Protein AF-A0A3D0YR35-F1 (afdb_monomer_lite)

Structure (mmCIF, N/CA/C/O backbone):
data_AF-A0A3D0YR35-F1
#
_entry.id   AF-A0A3D0YR35-F1
#
loop_
_atom_site.group_PDB
_atom_site.id
_atom_site.type_symbol
_atom_site.label_atom_id
_atom_site.label_alt_id
_atom_site.label_comp_id
_atom_site.label_asym_id
_atom_site.label_entity_id
_atom_site.label_seq_id
_atom_site.pdbx_PDB_ins_code
_atom_site.Cartn_x
_atom_site.Cartn_y
_atom_site.Cartn_z
_atom_site.occupancy
_atom_site.B_iso_or_equiv
_atom_site.auth_seq_id
_atom_site.auth_comp_id
_atom_site.auth_asym_id
_atom_site.auth_atom_id
_atom_site.pdbx_PDB_model_num
ATOM 1 N N . GLU A 1 1 ? -32.584 -29.546 2.558 1.00 46.50 1 GLU A N 1
ATOM 2 C CA . GLU A 1 1 ? -32.477 -28.720 3.782 1.00 46.50 1 GLU A CA 1
ATOM 3 C C . GLU A 1 1 ? -31.250 -27.803 3.728 1.00 46.50 1 GLU A C 1
ATOM 5 O O . GLU A 1 1 ? -30.185 -28.260 3.344 1.00 46.50 1 GLU A O 1
ATOM 10 N N . ASN A 1 2 ? -31.445 -26.529 4.095 1.00 45.22 2 ASN A N 1
ATOM 11 C CA . ASN A 1 2 ? -30.466 -25.483 4.446 1.00 45.22 2 ASN A CA 1
ATOM 12 C C . ASN A 1 2 ? -29.336 -25.122 3.461 1.00 45.22 2 ASN A C 1
ATOM 14 O O . ASN A 1 2 ? -28.166 -25.392 3.713 1.00 45.22 2 ASN A O 1
ATOM 18 N N . TYR A 1 3 ? -29.679 -24.348 2.428 1.00 47.69 3 TYR A N 1
ATOM 19 C CA . TYR A 1 3 ? -28.810 -23.255 1.979 1.00 47.69 3 TYR A CA 1
ATOM 20 C C . TYR A 1 3 ? -29.239 -22.017 2.772 1.00 47.69 3 TYR A C 1
ATOM 22 O O . TYR A 1 3 ? -30.253 -21.397 2.464 1.00 47.69 3 TYR A O 1
ATOM 30 N N . THR A 1 4 ? -28.568 -21.741 3.889 1.00 55.94 4 THR A N 1
ATOM 31 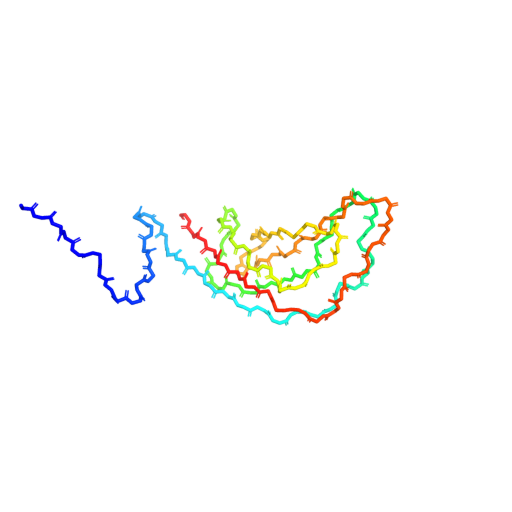C CA . THR A 1 4 ? -28.746 -20.469 4.594 1.00 55.94 4 THR A CA 1
ATOM 32 C C . THR A 1 4 ? -28.112 -19.399 3.724 1.00 55.94 4 THR A C 1
ATOM 34 O O . THR A 1 4 ? -26.886 -19.350 3.622 1.00 55.94 4 THR A O 1
ATOM 37 N N . ASP A 1 5 ? -28.953 -18.611 3.059 1.00 56.22 5 ASP A N 1
ATOM 38 C CA . ASP A 1 5 ? -28.532 -17.482 2.242 1.00 56.22 5 ASP A CA 1
ATOM 39 C C . ASP A 1 5 ? -27.522 -16.632 3.013 1.00 56.22 5 ASP A C 1
ATOM 41 O O . ASP A 1 5 ? -27.796 -16.135 4.111 1.00 56.22 5 ASP A O 1
ATOM 45 N N . LEU A 1 6 ? -26.335 -16.479 2.428 1.00 54.81 6 LEU A N 1
ATOM 46 C CA . LEU A 1 6 ? -25.389 -15.463 2.851 1.00 54.81 6 LEU A CA 1
ATOM 47 C C . LEU A 1 6 ? -26.127 -14.121 2.727 1.00 54.81 6 LEU A C 1
ATOM 49 O O . LEU A 1 6 ? -26.618 -13.821 1.635 1.00 54.81 6 LEU A O 1
ATOM 53 N N . PRO A 1 7 ? -26.282 -13.336 3.807 1.00 53.66 7 PRO A N 1
ATOM 54 C CA . PRO A 1 7 ? -27.107 -12.143 3.751 1.00 53.66 7 PRO A CA 1
ATOM 55 C C . PRO A 1 7 ? -26.531 -11.200 2.694 1.00 53.66 7 PRO A C 1
ATOM 57 O O . PRO A 1 7 ? -25.416 -10.710 2.830 1.00 53.66 7 PRO A O 1
ATOM 60 N N . THR A 1 8 ? -27.306 -10.924 1.644 1.00 55.34 8 THR A N 1
ATOM 61 C CA . THR A 1 8 ? -26.963 -9.993 0.555 1.00 55.34 8 THR A CA 1
ATOM 62 C C . THR A 1 8 ? -27.039 -8.522 0.982 1.00 55.34 8 THR A C 1
ATOM 64 O O . THR A 1 8 ? -27.148 -7.627 0.146 1.00 55.34 8 THR A O 1
ATOM 67 N N . GLY A 1 9 ? -27.008 -8.246 2.287 1.00 46.69 9 GLY A N 1
ATOM 68 C CA . GLY A 1 9 ? -26.701 -6.912 2.782 1.00 46.69 9 GLY A CA 1
ATOM 69 C C . GLY A 1 9 ? -25.209 -6.675 2.596 1.00 46.69 9 GLY A C 1
ATOM 70 O O . GLY A 1 9 ? -24.436 -7.616 2.733 1.00 46.69 9 GLY A O 1
ATOM 71 N N . GLY A 1 10 ? -24.796 -5.446 2.282 1.00 49.94 10 GLY A N 1
ATOM 72 C CA . GLY A 1 10 ? -23.388 -5.028 2.258 1.00 49.94 10 GLY A CA 1
ATOM 73 C C . GLY A 1 10 ? -22.751 -5.108 3.648 1.00 49.94 10 GLY A C 1
ATOM 74 O O . GLY A 1 10 ? -22.416 -4.091 4.243 1.00 49.94 10 GLY A O 1
ATOM 75 N N . GLY A 1 11 ? -22.678 -6.317 4.193 1.00 44.97 11 GLY A N 1
ATOM 76 C CA . GLY A 1 11 ? -22.176 -6.635 5.505 1.00 44.97 11 GLY A CA 1
ATOM 77 C C . GLY A 1 11 ? -20.672 -6.708 5.422 1.00 44.97 11 GLY A C 1
ATOM 78 O O . GLY A 1 11 ? -20.117 -7.552 4.720 1.00 44.97 11 GLY A O 1
ATOM 79 N N . THR A 1 12 ? -20.016 -5.822 6.158 1.00 52.78 12 THR A N 1
ATOM 80 C CA . THR A 1 12 ? -18.653 -6.029 6.621 1.00 52.78 12 THR A CA 1
ATOM 81 C C . THR A 1 12 ? -18.612 -7.438 7.206 1.00 52.78 12 THR A C 1
ATOM 83 O O . THR A 1 12 ? -19.253 -7.706 8.223 1.00 52.78 12 THR A O 1
ATOM 86 N N . GLY A 1 13 ? -17.967 -8.372 6.506 1.00 52.59 13 GLY A N 1
ATOM 87 C CA . GLY A 1 13 ? -17.785 -9.725 7.005 1.00 52.59 13 GLY A CA 1
ATOM 88 C C . GLY A 1 13 ? -16.989 -9.625 8.295 1.00 52.59 13 GLY A C 1
ATOM 89 O O . GLY A 1 13 ? -15.787 -9.384 8.257 1.00 52.59 13 GLY A O 1
ATOM 90 N N . VAL A 1 14 ? -17.665 -9.733 9.435 1.00 52.84 14 VAL A N 1
ATOM 91 C CA . VAL A 1 14 ? -16.992 -9.827 10.724 1.00 52.84 14 VAL A CA 1
ATOM 92 C C . VAL A 1 14 ? -16.224 -11.143 10.711 1.00 52.84 14 VAL A C 1
ATOM 94 O O . VAL A 1 14 ? -16.823 -12.216 10.646 1.00 52.84 14 VAL A O 1
ATOM 97 N N . ILE A 1 15 ? -14.892 -11.074 10.691 1.00 54.66 15 ILE A N 1
ATOM 98 C CA . ILE A 1 15 ? -14.052 -12.240 10.963 1.00 54.66 15 ILE A CA 1
ATOM 99 C C . ILE A 1 15 ? -14.452 -12.706 12.369 1.00 54.66 15 ILE A C 1
ATOM 101 O O . ILE A 1 15 ? -14.343 -11.904 13.299 1.00 54.66 15 ILE A O 1
ATOM 105 N N . PRO A 1 16 ? -14.978 -13.931 12.562 1.00 48.12 16 PRO A N 1
ATOM 106 C CA . PRO A 1 16 ? -15.399 -14.377 13.884 1.00 48.12 16 PRO A CA 1
ATOM 107 C C . PRO A 1 16 ? -14.205 -14.338 14.849 1.00 48.12 16 PRO A C 1
ATOM 109 O O . PRO A 1 16 ? -13.286 -15.142 14.719 1.00 48.12 16 PRO A O 1
ATOM 112 N N . GLY A 1 17 ? -14.213 -13.381 15.783 1.00 53.72 17 GLY A N 1
ATOM 113 C CA . GLY A 1 17 ? -13.135 -13.144 16.750 1.00 53.72 17 GLY A CA 1
ATOM 114 C C . GLY A 1 17 ? -12.197 -11.967 16.449 1.00 53.72 17 GLY A C 1
ATOM 115 O O . GLY A 1 17 ? -11.401 -11.652 17.318 1.00 53.72 17 GLY A O 1
ATOM 116 N N . GLY A 1 18 ? -12.294 -11.309 15.288 1.00 51.91 18 GLY A N 1
ATOM 117 C CA . GLY A 1 18 ? -11.550 -10.073 15.007 1.00 51.91 18 GLY A CA 1
ATOM 118 C C . GLY A 1 18 ? -12.327 -8.832 15.453 1.00 51.91 18 GLY A C 1
ATOM 119 O O . GLY A 1 18 ? -13.555 -8.793 15.330 1.00 51.91 18 GLY A O 1
ATOM 120 N N . ASN A 1 19 ? -11.624 -7.796 15.911 1.00 55.88 19 ASN A N 1
ATOM 121 C CA . ASN A 1 19 ? -12.209 -6.523 16.370 1.00 55.88 19 ASN A CA 1
ATOM 122 C C . ASN A 1 19 ? -12.877 -5.688 15.249 1.00 55.88 19 ASN A C 1
ATOM 124 O O . ASN A 1 19 ? -13.399 -4.602 15.496 1.00 55.88 19 ASN A O 1
ATOM 128 N N . GLY A 1 20 ? -12.936 -6.217 14.024 1.00 66.31 20 GLY A N 1
ATOM 129 C CA . GLY A 1 20 ? -13.561 -5.602 12.856 1.00 66.31 20 GLY A CA 1
ATOM 130 C C . GLY A 1 20 ? -12.549 -5.312 11.749 1.00 66.31 20 GLY A C 1
ATOM 131 O O . GLY A 1 20 ? -11.341 -5.443 11.931 1.00 66.31 20 GLY A O 1
ATOM 132 N N . ALA A 1 21 ? -13.058 -4.946 10.573 1.00 76.38 21 ALA A N 1
ATOM 133 C CA . ALA A 1 21 ? -12.242 -4.425 9.482 1.00 76.38 21 ALA A CA 1
ATOM 134 C C . ALA A 1 21 ? -12.321 -2.894 9.500 1.00 76.38 21 ALA A C 1
ATOM 136 O O . ALA A 1 21 ? -13.407 -2.331 9.342 1.00 76.38 21 ALA A O 1
ATOM 137 N N . LEU A 1 22 ? -11.185 -2.229 9.692 1.00 79.62 22 LEU A N 1
ATOM 138 C CA . LEU A 1 22 ? -11.056 -0.775 9.633 1.00 79.62 22 LEU A CA 1
ATOM 139 C C . LEU A 1 22 ? -10.600 -0.393 8.230 1.00 79.62 22 LEU A C 1
ATOM 141 O O . LEU A 1 22 ? -9.658 -0.979 7.707 1.00 79.62 22 LEU A O 1
ATOM 145 N N . THR A 1 23 ? -11.247 0.576 7.591 1.00 82.50 23 THR A N 1
ATOM 146 C CA . THR A 1 23 ? -10.897 0.974 6.219 1.00 82.50 23 THR A CA 1
ATOM 147 C C . THR A 1 23 ? -10.595 2.456 6.141 1.00 82.50 23 THR A C 1
ATOM 149 O O . THR A 1 23 ? -11.375 3.265 6.638 1.00 82.50 23 THR A O 1
ATOM 152 N N . ALA A 1 24 ? -9.525 2.812 5.440 1.00 82.44 24 ALA A N 1
ATOM 153 C CA . ALA A 1 24 ? -9.180 4.191 5.135 1.00 82.44 24 ALA A CA 1
ATOM 154 C C . ALA A 1 24 ? -8.796 4.339 3.661 1.00 82.44 24 ALA A C 1
ATOM 156 O O . ALA A 1 24 ? -8.449 3.380 2.968 1.00 82.44 24 ALA A O 1
ATOM 157 N N . THR A 1 25 ? -8.877 5.563 3.161 1.00 80.88 25 THR A N 1
ATOM 158 C CA . THR A 1 25 ? -8.366 5.937 1.843 1.00 80.88 25 THR A CA 1
ATOM 159 C C . THR A 1 25 ? -7.564 7.207 2.025 1.00 80.88 25 THR A C 1
ATOM 161 O O . THR A 1 25 ? -8.098 8.185 2.547 1.00 80.88 25 THR A O 1
ATOM 164 N N . SER A 1 26 ? -6.307 7.195 1.598 1.00 78.19 26 SER A N 1
ATOM 165 C CA . SER A 1 26 ? -5.526 8.416 1.469 1.00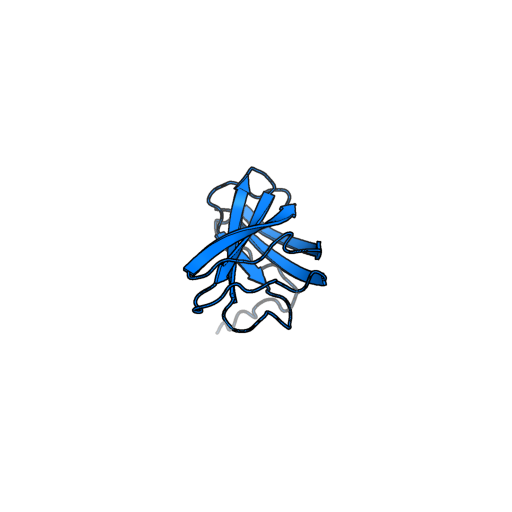 78.19 26 SER A CA 1
ATOM 166 C C . SER A 1 26 ? -5.438 8.812 0.003 1.00 78.19 26 SER A C 1
ATOM 168 O O . SER A 1 26 ? -5.404 7.992 -0.920 1.00 78.19 26 SER A O 1
ATOM 170 N N . ILE A 1 27 ? -5.406 10.118 -0.202 1.00 65.31 27 ILE A N 1
ATOM 171 C CA . ILE A 1 27 ? -4.808 10.711 -1.386 1.00 65.31 27 ILE A CA 1
ATOM 172 C C . ILE A 1 27 ? -3.490 11.275 -0.876 1.00 65.31 27 ILE A C 1
ATOM 174 O O . ILE A 1 27 ? -3.497 12.234 -0.108 1.00 65.31 27 ILE A O 1
ATOM 178 N N . GLY A 1 28 ? -2.396 10.609 -1.228 1.00 58.44 28 GLY A N 1
ATOM 179 C CA . GLY A 1 28 ? -1.049 10.951 -0.785 1.00 58.44 28 GLY A CA 1
ATOM 180 C C . GLY A 1 28 ? -0.163 11.255 -1.980 1.00 58.44 28 GLY A C 1
ATOM 181 O O . GLY A 1 28 ? -0.259 10.587 -3.014 1.00 58.44 28 GLY A O 1
ATOM 182 N N . ILE A 1 29 ? 0.619 12.326 -1.846 1.00 51.03 29 ILE A N 1
ATOM 183 C CA . ILE A 1 29 ? 1.383 12.989 -2.900 1.00 51.03 29 ILE A CA 1
ATOM 184 C C . ILE A 1 29 ? 2.869 12.963 -2.549 1.00 51.03 29 ILE A C 1
ATOM 186 O O . ILE A 1 29 ? 3.203 13.206 -1.397 1.00 51.03 29 ILE A O 1
ATOM 190 N N . ASP A 1 30 ? 3.696 12.761 -3.577 1.00 50.09 30 ASP A N 1
ATOM 191 C CA . ASP A 1 30 ? 5.168 12.702 -3.621 1.00 50.09 30 ASP A CA 1
ATOM 192 C C . ASP A 1 30 ? 5.799 11.549 -2.827 1.00 50.09 30 ASP A C 1
ATOM 194 O O . ASP A 1 30 ? 5.932 11.593 -1.609 1.00 50.09 30 ASP A O 1
ATOM 198 N N . GLY A 1 31 ? 6.295 10.538 -3.553 1.00 54.62 31 GLY A N 1
ATOM 199 C CA . GLY A 1 31 ? 7.525 9.900 -3.101 1.00 54.62 31 GLY A CA 1
ATOM 200 C C . GLY A 1 31 ? 8.577 10.997 -3.173 1.00 54.62 31 GLY A C 1
ATOM 201 O O . GLY A 1 31 ? 9.027 11.330 -4.264 1.00 54.62 31 GLY A O 1
ATOM 202 N N . ASP A 1 32 ? 8.900 11.620 -2.043 1.00 57.56 32 ASP A N 1
ATOM 203 C CA . ASP A 1 32 ? 9.790 12.786 -1.927 1.00 57.56 32 ASP A CA 1
ATOM 204 C C . ASP A 1 32 ? 11.238 12.525 -2.398 1.00 57.56 32 ASP A C 1
ATOM 206 O O . ASP A 1 32 ? 12.118 13.386 -2.295 1.00 57.56 32 ASP A O 1
ATOM 210 N N . GLY A 1 33 ? 11.480 11.348 -2.971 1.00 73.81 33 GLY A N 1
ATOM 211 C CA . GLY A 1 33 ? 12.741 10.907 -3.503 1.00 73.81 33 GLY A CA 1
ATOM 212 C C . GLY A 1 33 ? 12.607 9.767 -4.506 1.00 73.81 33 GLY A C 1
ATOM 213 O O . GLY A 1 33 ? 11.539 9.333 -4.938 1.00 73.81 33 GLY A O 1
ATOM 214 N N . THR A 1 34 ? 13.774 9.299 -4.918 1.00 86.25 34 THR A N 1
ATOM 215 C CA . THR A 1 34 ? 13.920 8.106 -5.741 1.00 86.25 34 THR A CA 1
ATOM 216 C C . THR A 1 34 ? 13.991 6.901 -4.818 1.00 86.25 34 THR A C 1
ATOM 218 O O . THR A 1 34 ? 14.832 6.884 -3.926 1.00 86.25 34 THR A O 1
ATOM 221 N N . VAL A 1 35 ? 13.163 5.884 -5.065 1.00 88.94 35 VAL A N 1
ATOM 222 C CA . VAL A 1 35 ? 13.343 4.578 -4.433 1.00 88.94 35 VAL A CA 1
ATOM 223 C C . VAL A 1 35 ? 14.561 3.930 -5.069 1.00 88.94 35 VAL A C 1
ATOM 225 O O . VAL A 1 35 ? 14.536 3.541 -6.244 1.00 88.94 35 VAL A O 1
ATOM 228 N N . GLU A 1 36 ? 15.651 3.878 -4.314 1.00 91.88 36 GLU A N 1
ATOM 229 C CA . GLU A 1 36 ? 16.950 3.416 -4.795 1.00 91.88 36 GLU A CA 1
ATOM 230 C C . GLU A 1 36 ? 16.954 1.927 -5.181 1.00 91.88 36 GLU A C 1
ATOM 232 O O . GLU A 1 36 ? 16.050 1.144 -4.890 1.00 91.88 36 GLU A O 1
ATOM 237 N N . VAL A 1 37 ? 17.988 1.525 -5.915 1.00 93.31 37 VAL A N 1
ATOM 238 C CA . VAL A 1 37 ? 18.142 0.154 -6.417 1.00 93.31 37 VAL A CA 1
ATOM 239 C C . VAL A 1 37 ? 18.190 -0.871 -5.276 1.00 93.31 37 VAL A C 1
ATOM 241 O O . VAL A 1 37 ? 19.062 -0.810 -4.411 1.00 93.31 37 VAL A O 1
ATOM 244 N N . ASN A 1 38 ? 17.312 -1.879 -5.327 1.00 91.25 38 ASN A N 1
ATOM 245 C CA . ASN A 1 38 ? 17.216 -2.959 -4.336 1.00 91.25 38 ASN A CA 1
ATOM 246 C C . ASN A 1 38 ? 16.974 -2.476 -2.892 1.00 91.25 38 ASN A C 1
ATOM 248 O O . ASN A 1 38 ? 17.370 -3.162 -1.944 1.00 91.25 38 ASN A O 1
ATOM 252 N N . THR A 1 39 ? 16.329 -1.321 -2.712 1.00 92.44 39 THR A N 1
ATOM 253 C CA . THR A 1 39 ? 15.908 -0.816 -1.399 1.00 92.44 39 THR A CA 1
ATOM 254 C C . THR A 1 39 ? 14.388 -0.801 -1.265 1.00 92.44 39 THR A C 1
ATOM 256 O O . THR A 1 39 ? 13.644 -1.018 -2.228 1.00 92.44 39 THR A O 1
ATOM 259 N N . CYS A 1 40 ? 13.931 -0.583 -0.034 1.00 91.19 40 CYS A N 1
ATOM 260 C CA . CYS A 1 40 ? 12.542 -0.295 0.268 1.00 91.19 40 CYS A CA 1
ATOM 261 C C . CYS A 1 40 ? 12.475 0.991 1.077 1.00 91.19 40 CYS A C 1
ATOM 263 O O . CYS A 1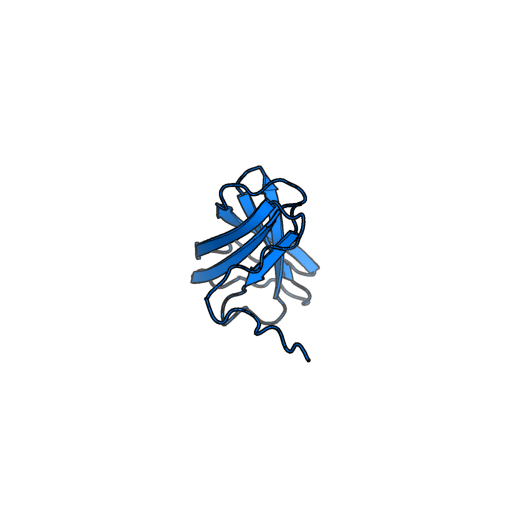 40 ? 13.121 1.065 2.124 1.00 91.19 40 CYS A O 1
ATOM 265 N N . ASP A 1 41 ? 11.647 1.927 0.631 1.00 89.56 41 ASP A N 1
ATOM 266 C CA . ASP A 1 41 ? 11.463 3.212 1.293 1.00 89.56 41 ASP A CA 1
ATOM 267 C C . ASP A 1 41 ? 10.039 3.320 1.844 1.00 89.56 41 ASP A C 1
ATOM 269 O O . ASP A 1 41 ? 9.071 2.871 1.221 1.00 89.56 41 ASP A O 1
ATOM 273 N N . ASP A 1 42 ? 9.930 3.89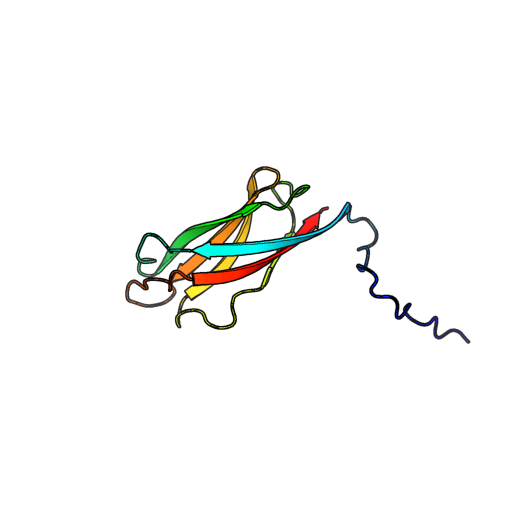2 3.041 1.00 89.19 42 ASP A N 1
ATOM 274 C CA . ASP A 1 42 ? 8.667 4.169 3.721 1.00 89.19 42 ASP A CA 1
ATOM 275 C C . ASP A 1 42 ? 8.165 5.530 3.230 1.00 89.19 42 ASP A C 1
ATOM 277 O O . ASP A 1 42 ? 8.626 6.572 3.687 1.00 89.19 42 ASP A O 1
ATOM 281 N N . THR A 1 43 ? 7.282 5.513 2.232 1.00 79.12 43 THR A N 1
ATOM 282 C CA . THR A 1 43 ? 6.988 6.698 1.416 1.00 79.12 43 THR A CA 1
ATOM 283 C C . THR A 1 43 ? 5.804 7.513 1.913 1.00 79.12 43 THR A C 1
ATOM 285 O O . THR A 1 43 ? 5.790 8.722 1.729 1.00 79.12 43 THR A O 1
ATOM 288 N N . ASP A 1 44 ? 4.781 6.874 2.488 1.00 81.38 44 ASP A N 1
ATOM 289 C CA . ASP A 1 44 ? 3.548 7.572 2.872 1.00 81.38 44 ASP A CA 1
ATOM 290 C C . ASP A 1 44 ? 2.926 6.977 4.138 1.00 81.38 44 ASP A C 1
ATOM 292 O O . ASP A 1 44 ? 3.158 5.815 4.481 1.00 81.38 44 ASP A O 1
ATOM 296 N N . THR A 1 45 ? 2.114 7.775 4.827 1.00 89.31 45 THR A N 1
ATOM 297 C CA . THR A 1 45 ? 1.370 7.359 6.016 1.00 89.31 45 THR A CA 1
ATOM 298 C C . THR A 1 45 ? -0.116 7.648 5.861 1.00 89.31 45 THR A C 1
ATOM 300 O O . THR A 1 45 ? -0.537 8.692 5.372 1.00 89.31 45 THR A O 1
ATOM 303 N N . ILE A 1 46 ? -0.934 6.696 6.293 1.00 89.62 46 ILE A N 1
ATOM 304 C CA . ILE A 1 46 ? -2.384 6.709 6.169 1.00 89.62 46 ILE A CA 1
ATOM 305 C C . ILE A 1 46 ? -2.955 6.563 7.568 1.00 89.62 46 ILE A C 1
ATOM 307 O O . ILE A 1 46 ? -2.727 5.553 8.232 1.00 89.62 46 ILE A O 1
ATOM 311 N N . SER A 1 47 ? -3.719 7.557 8.014 1.00 92.31 47 SER A N 1
A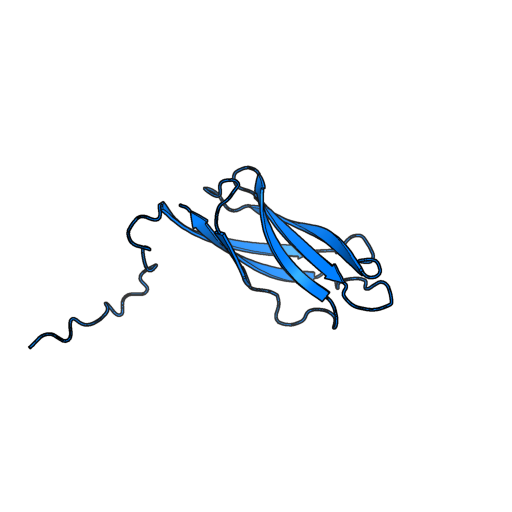TOM 312 C CA . SER A 1 47 ? -4.397 7.481 9.305 1.00 92.31 47 SER A CA 1
ATOM 313 C C . SER A 1 47 ? -5.570 6.499 9.236 1.00 92.31 47 SER A C 1
ATOM 315 O O . SER A 1 47 ? -6.504 6.687 8.453 1.00 92.31 47 SER A O 1
ATOM 317 N N . VAL A 1 48 ? -5.530 5.459 10.066 1.00 89.50 48 VAL A N 1
ATOM 318 C CA . VAL A 1 48 ? -6.572 4.436 10.207 1.00 89.50 48 VAL A CA 1
ATOM 319 C C . VAL A 1 48 ? -6.938 4.314 11.681 1.00 89.50 48 VAL A C 1
ATOM 321 O O . VAL A 1 48 ? -6.337 3.536 12.408 1.00 89.50 48 VAL A O 1
ATOM 324 N N . THR A 1 49 ? -7.927 5.086 12.132 1.00 89.38 49 THR A N 1
ATOM 325 C CA . THR A 1 49 ? -8.343 5.081 13.542 1.00 89.38 49 THR A CA 1
ATOM 326 C C . THR A 1 49 ? -8.759 3.684 14.009 1.00 89.38 49 THR A C 1
ATOM 328 O O . THR A 1 49 ? -9.624 3.064 13.389 1.00 89.38 49 THR A O 1
ATOM 331 N N . GLY A 1 50 ? -8.181 3.229 15.119 1.00 87.25 50 GLY A N 1
ATOM 332 C CA . GLY A 1 50 ? -8.332 1.898 15.703 1.00 87.25 50 GLY A CA 1
ATOM 333 C C . GLY A 1 50 ? -7.268 0.888 15.261 1.00 87.25 50 GLY A C 1
ATOM 334 O O . GLY A 1 50 ? -7.322 -0.255 15.700 1.00 87.25 50 GLY A O 1
ATOM 335 N N . ALA A 1 51 ? -6.335 1.256 14.380 1.00 89.19 51 ALA A N 1
ATOM 336 C CA . ALA A 1 51 ? -5.243 0.367 13.994 1.00 89.19 51 ALA A CA 1
ATOM 337 C C . ALA A 1 51 ? -4.183 0.289 15.101 1.00 89.19 51 ALA A C 1
ATOM 339 O O . ALA A 1 51 ? -3.731 1.318 15.609 1.00 89.19 51 ALA A O 1
ATOM 340 N N . GLU A 1 52 ? -3.749 -0.924 15.427 1.00 91.75 52 GLU A N 1
ATOM 341 C CA . GLU A 1 52 ? -2.687 -1.197 16.391 1.00 91.75 52 GLU A CA 1
ATOM 342 C C . GLU A 1 52 ? -1.498 -1.890 15.714 1.00 91.75 52 GLU A C 1
ATOM 344 O O . GLU A 1 52 ? -1.622 -2.605 14.712 1.00 91.75 52 GLU A O 1
ATOM 349 N N . VAL A 1 53 ? -0.296 -1.657 16.247 1.00 93.75 53 VAL A N 1
ATOM 350 C CA . VAL A 1 53 ? 0.926 -2.271 15.716 1.00 93.75 53 VAL A CA 1
ATOM 351 C C . VAL A 1 53 ? 0.802 -3.793 15.772 1.00 93.75 53 VAL A C 1
ATOM 353 O O . VAL A 1 53 ? 0.600 -4.374 16.836 1.00 93.75 53 VAL A O 1
ATOM 356 N N . GLY A 1 54 ? 0.999 -4.437 14.622 1.00 88.44 54 GLY A N 1
ATOM 357 C CA . GLY A 1 54 ? 0.871 -5.888 14.469 1.00 88.44 54 GLY A CA 1
ATOM 358 C C . GLY A 1 54 ? -0.415 -6.334 13.775 1.00 88.44 54 GLY A C 1
ATOM 359 O O . GLY A 1 54 ? -0.492 -7.498 13.378 1.00 88.44 54 GLY A O 1
ATOM 360 N N . ASP A 1 55 ? -1.374 -5.432 13.552 1.00 89.00 55 ASP A N 1
ATOM 361 C CA . ASP A 1 55 ? -2.561 -5.753 12.767 1.00 89.00 55 ASP A CA 1
ATOM 362 C C . ASP A 1 55 ? -2.235 -6.086 11.311 1.00 89.00 55 ASP A C 1
ATOM 364 O O . ASP A 1 55 ? -1.259 -5.616 10.712 1.00 89.00 55 ASP A O 1
ATOM 368 N N . VAL A 1 56 ? -3.112 -6.886 10.703 1.00 91.19 56 VAL A N 1
ATOM 369 C CA . VAL A 1 56 ? -2.966 -7.272 9.301 1.00 91.19 56 VAL A CA 1
ATOM 370 C C . VAL A 1 56 ? -3.439 -6.137 8.405 1.00 91.19 56 VAL A C 1
ATOM 372 O O . VAL A 1 56 ? -4.569 -5.670 8.519 1.00 91.19 56 VAL A O 1
ATOM 375 N N . VAL A 1 57 ? -2.595 -5.753 7.448 1.00 92.69 57 VAL A N 1
ATOM 376 C CA . VAL A 1 57 ? -2.888 -4.695 6.480 1.00 92.69 57 VAL A CA 1
ATOM 377 C C . VAL A 1 57 ? -3.105 -5.285 5.090 1.00 92.69 57 VAL A C 1
ATOM 379 O O . VAL A 1 57 ? -2.240 -5.960 4.535 1.00 92.69 57 VAL A O 1
ATOM 382 N N . LEU A 1 58 ? -4.257 -4.985 4.495 1.00 92.12 58 LEU A N 1
ATOM 383 C CA . LEU A 1 58 ? -4.533 -5.186 3.080 1.00 92.12 58 LEU A CA 1
ATOM 384 C C . LEU A 1 58 ? -4.406 -3.842 2.366 1.00 92.12 58 LEU A C 1
ATOM 386 O O . LEU A 1 58 ? -5.172 -2.910 2.624 1.00 92.12 58 LEU A O 1
ATOM 390 N N . LEU A 1 59 ? -3.448 -3.761 1.446 1.00 91.69 59 LEU A N 1
ATOM 391 C CA . LEU A 1 59 ? -3.181 -2.565 0.659 1.00 91.69 59 LEU A CA 1
ATOM 392 C C . LEU A 1 59 ? -3.854 -2.656 -0.715 1.00 91.69 59 LEU A C 1
ATOM 394 O O . LEU A 1 59 ? -3.564 -3.539 -1.519 1.00 91.69 59 LEU A O 1
ATOM 398 N N . GLY A 1 60 ? -4.734 -1.705 -0.998 1.00 90.06 60 GLY A N 1
ATOM 399 C CA . GLY A 1 60 ? -5.247 -1.413 -2.326 1.00 90.06 60 GLY A CA 1
ATOM 400 C C . GLY A 1 60 ? -4.359 -0.382 -3.007 1.00 90.06 60 GLY A C 1
ATOM 401 O O . GLY A 1 60 ? -4.536 0.821 -2.810 1.00 90.06 60 GLY A O 1
ATOM 402 N N . ALA A 1 61 ? -3.417 -0.874 -3.806 1.00 87.94 61 ALA A N 1
ATOM 403 C CA . ALA A 1 61 ? -2.563 -0.051 -4.646 1.00 87.94 61 ALA A CA 1
ATOM 404 C C . ALA A 1 61 ? -3.371 0.754 -5.695 1.00 87.94 61 ALA A C 1
ATOM 406 O O . ALA A 1 61 ? -4.432 0.300 -6.145 1.00 87.94 61 ALA A O 1
ATOM 407 N N . PRO A 1 62 ? -2.865 1.922 -6.122 1.00 86.75 62 PRO A N 1
ATOM 408 C CA . PRO A 1 62 ? -3.380 2.672 -7.258 1.00 86.75 62 PRO A CA 1
ATOM 409 C C . PRO A 1 62 ? -3.455 1.850 -8.550 1.00 86.75 62 PRO A C 1
ATOM 411 O O . PRO A 1 62 ? -2.759 0.852 -8.725 1.00 86.75 62 PRO A O 1
ATOM 414 N N . SER A 1 63 ? -4.258 2.315 -9.513 1.00 85.31 63 SER A N 1
ATOM 415 C CA . SER A 1 63 ? -4.398 1.653 -10.822 1.00 85.31 63 SER A CA 1
ATOM 416 C C . SER A 1 63 ? -3.122 1.660 -11.666 1.00 85.31 63 SER A C 1
ATOM 418 O O . SER A 1 63 ? -3.029 0.902 -12.629 1.00 85.31 63 SER A O 1
ATOM 420 N N . ALA A 1 64 ? -2.173 2.537 -11.344 1.00 84.44 64 ALA A N 1
ATOM 421 C CA . ALA A 1 64 ? -0.872 2.612 -11.982 1.00 84.44 64 ALA A CA 1
ATOM 422 C C . ALA A 1 64 ? 0.199 2.812 -10.906 1.00 84.44 64 ALA A C 1
ATOM 424 O O . ALA A 1 64 ? 0.085 3.715 -10.082 1.00 84.44 64 ALA A O 1
ATOM 425 N N . ILE A 1 65 ? 1.213 1.955 -10.944 1.00 85.81 65 ILE A N 1
ATOM 426 C CA . ILE A 1 65 ? 2.467 2.059 -10.199 1.00 85.81 65 ILE A CA 1
ATOM 427 C C . ILE A 1 65 ? 3.585 1.843 -11.219 1.00 85.81 65 ILE A C 1
ATOM 429 O O . ILE A 1 65 ? 3.418 1.084 -12.181 1.00 85.81 65 ILE A O 1
ATOM 433 N N . GLU A 1 66 ? 4.711 2.520 -11.031 1.00 89.06 66 GLU A N 1
ATOM 434 C CA . GLU A 1 66 ? 5.883 2.388 -11.883 1.00 89.06 66 GLU A CA 1
ATOM 435 C C . GLU A 1 66 ? 6.379 0.935 -11.904 1.00 89.06 66 GLU A C 1
ATOM 437 O O . GLU A 1 66 ? 6.485 0.257 -10.879 1.00 89.06 66 GLU A O 1
ATOM 442 N N . ALA A 1 67 ? 6.691 0.435 -13.099 1.00 89.69 67 ALA A N 1
ATOM 443 C CA . ALA A 1 67 ? 7.119 -0.945 -13.267 1.00 89.69 67 ALA A CA 1
ATOM 444 C C . ALA A 1 67 ? 8.384 -1.234 -12.444 1.00 89.69 67 ALA A C 1
ATOM 446 O O . ALA A 1 67 ? 9.397 -0.555 -12.590 1.00 89.69 67 ALA A O 1
ATOM 447 N N . GLY A 1 68 ? 8.325 -2.282 -11.618 1.00 90.81 68 GLY A N 1
ATOM 448 C CA . GLY A 1 68 ? 9.432 -2.683 -10.749 1.00 90.81 68 GLY A CA 1
ATOM 449 C C . GLY A 1 68 ? 9.345 -2.163 -9.314 1.00 90.81 68 GLY A C 1
ATOM 450 O O . GLY A 1 68 ? 10.143 -2.600 -8.486 1.00 90.81 68 GLY A O 1
ATOM 451 N N . LEU A 1 69 ? 8.361 -1.314 -9.000 1.00 90.75 69 LEU A N 1
ATOM 452 C CA . LEU A 1 69 ? 7.983 -1.031 -7.619 1.00 90.75 69 LEU A CA 1
ATOM 453 C C . LEU A 1 69 ? 6.982 -2.070 -7.111 1.00 90.75 69 LEU A C 1
ATOM 455 O O . LEU A 1 69 ? 5.992 -2.394 -7.770 1.00 90.75 69 LEU A O 1
ATOM 459 N N . ILE A 1 70 ? 7.244 -2.581 -5.912 1.00 92.19 70 ILE A N 1
ATOM 460 C CA . ILE A 1 70 ? 6.370 -3.505 -5.195 1.00 92.19 70 ILE A CA 1
ATOM 461 C C . ILE A 1 70 ? 5.833 -2.781 -3.958 1.00 92.19 70 ILE A C 1
ATOM 463 O O . ILE A 1 70 ? 6.609 -2.511 -3.037 1.00 92.19 70 ILE A O 1
ATOM 467 N N . PRO A 1 71 ? 4.530 -2.460 -3.914 1.00 91.69 71 PRO A N 1
ATOM 468 C CA . PRO A 1 71 ? 3.931 -1.801 -2.767 1.00 91.69 71 PRO A CA 1
ATOM 469 C C . PRO A 1 71 ? 3.585 -2.793 -1.655 1.00 91.69 71 PRO A C 1
ATOM 471 O O . PRO A 1 71 ? 3.035 -3.869 -1.893 1.00 91.69 71 PRO A O 1
ATOM 474 N N . THR A 1 72 ? 3.854 -2.393 -0.419 1.00 93.69 72 THR A N 1
ATOM 475 C CA . THR A 1 72 ? 3.448 -3.083 0.810 1.00 93.69 72 THR A CA 1
ATOM 476 C C . THR A 1 72 ? 3.001 -2.052 1.842 1.00 93.69 72 THR A C 1
ATOM 478 O O . THR A 1 72 ? 3.242 -0.861 1.666 1.00 93.69 72 THR A O 1
ATOM 481 N N . ALA A 1 73 ? 2.319 -2.478 2.903 1.00 93.50 73 ALA A N 1
ATOM 482 C CA . ALA A 1 73 ? 1.971 -1.588 4.004 1.00 93.50 73 ALA A CA 1
ATOM 483 C C . ALA A 1 73 ? 1.901 -2.344 5.331 1.00 93.50 73 ALA A C 1
ATOM 485 O O . ALA A 1 73 ? 1.685 -3.557 5.349 1.00 93.50 73 ALA A O 1
ATOM 486 N N . PHE A 1 74 ? 2.093 -1.622 6.430 1.00 95.12 74 PHE A N 1
ATOM 487 C CA . PHE A 1 74 ? 2.044 -2.151 7.792 1.00 95.12 74 PHE A CA 1
ATOM 488 C C . PHE A 1 74 ? 1.602 -1.054 8.768 1.00 95.12 74 PHE A C 1
ATOM 490 O O . PHE A 1 74 ? 1.811 0.128 8.498 1.00 95.12 74 PHE A O 1
ATOM 497 N N . VAL A 1 75 ? 0.991 -1.431 9.895 1.00 95.06 75 VAL A N 1
ATOM 498 C CA . VAL A 1 75 ? 0.697 -0.479 10.978 1.00 95.06 75 VAL A CA 1
ATOM 499 C C . VAL A 1 75 ? 2.010 -0.138 11.680 1.00 95.06 75 VAL A C 1
ATOM 501 O O . VAL A 1 75 ? 2.623 -1.009 12.301 1.00 95.06 75 VAL A O 1
ATOM 504 N N . SER A 1 76 ? 2.482 1.095 11.511 1.00 95.12 76 SER A N 1
ATOM 505 C CA . SER A 1 76 ? 3.774 1.563 12.028 1.00 95.12 76 SER A CA 1
ATOM 506 C C . SER A 1 76 ? 3.666 2.189 13.415 1.00 95.12 76 SER A C 1
ATOM 508 O O . SER A 1 76 ? 4.629 2.133 14.178 1.00 95.12 76 SER A O 1
ATOM 510 N N . ASP A 1 77 ? 2.496 2.731 13.748 1.00 94.25 77 ASP A N 1
ATOM 511 C CA . ASP A 1 77 ? 2.135 3.249 15.067 1.00 94.25 77 ASP A CA 1
ATOM 512 C C . ASP A 1 77 ? 0.610 3.165 15.250 1.00 94.25 77 ASP A C 1
ATOM 514 O O . ASP A 1 77 ? -0.122 2.866 14.301 1.00 94.25 77 ASP A O 1
ATOM 518 N N . ALA A 1 78 ? 0.123 3.449 16.457 1.00 91.00 78 ALA A N 1
ATOM 519 C CA . ALA A 1 78 ? -1.300 3.586 16.722 1.00 91.00 78 ALA A CA 1
ATOM 520 C C . ALA A 1 78 ? -1.955 4.535 15.705 1.00 91.00 78 ALA A C 1
ATOM 522 O O . ALA A 1 78 ? -1.430 5.604 15.372 1.00 91.00 78 ALA A O 1
ATOM 523 N N . ASP A 1 79 ? -3.100 4.105 15.183 1.00 90.88 79 ASP A N 1
ATOM 524 C CA . ASP A 1 79 ? -3.884 4.807 14.172 1.00 90.88 79 ASP A CA 1
ATOM 525 C C . ASP A 1 79 ? -3.141 5.104 12.854 1.00 90.88 79 ASP A C 1
ATOM 527 O O . ASP A 1 79 ? -3.630 5.900 12.049 1.00 90.88 79 ASP A O 1
ATOM 531 N N . THR A 1 80 ? -1.974 4.495 12.600 1.00 92.62 80 THR A N 1
ATOM 532 C CA . THR A 1 80 ? -1.081 4.892 11.500 1.00 92.62 80 THR A CA 1
ATOM 533 C C . THR A 1 80 ? -0.582 3.697 10.695 1.00 92.62 80 THR A C 1
ATOM 535 O O . THR A 1 80 ? 0.140 2.834 11.188 1.00 92.62 80 THR A O 1
ATOM 538 N N . VAL A 1 81 ? -0.911 3.679 9.404 1.00 93.50 81 VAL A N 1
ATOM 539 C CA . VAL A 1 81 ? -0.405 2.699 8.436 1.00 93.50 81 VAL A CA 1
ATOM 540 C C . VAL A 1 81 ? 0.635 3.347 7.539 1.00 93.50 81 VAL A C 1
ATOM 542 O O . VAL A 1 81 ? 0.337 4.323 6.862 1.00 93.50 81 VAL A O 1
ATOM 545 N N . THR A 1 82 ? 1.833 2.777 7.476 1.00 92.62 82 THR A N 1
ATOM 546 C CA . THR A 1 82 ? 2.883 3.197 6.545 1.00 92.62 82 THR A CA 1
ATOM 547 C C . THR A 1 82 ? 2.816 2.375 5.266 1.00 92.62 82 THR A C 1
ATOM 549 O O . THR A 1 82 ? 2.760 1.144 5.313 1.00 92.62 82 THR A O 1
ATOM 552 N N . VAL A 1 83 ? 2.849 3.055 4.121 1.00 91.19 83 VAL A N 1
ATOM 553 C CA . VAL A 1 83 ? 3.066 2.462 2.799 1.00 91.19 83 VAL A CA 1
ATOM 554 C C . VAL A 1 83 ? 4.564 2.415 2.526 1.00 91.19 83 VAL A C 1
ATOM 556 O O . VAL A 1 83 ? 5.275 3.402 2.699 1.00 91.19 83 VAL A O 1
ATOM 559 N N . ARG A 1 84 ? 5.030 1.254 2.074 1.00 91.94 84 ARG A N 1
ATOM 560 C CA . ARG A 1 84 ? 6.415 0.978 1.711 1.00 91.94 84 ARG A CA 1
ATOM 561 C C . ARG A 1 84 ? 6.500 0.558 0.254 1.00 91.94 84 ARG A C 1
ATOM 563 O O . ARG A 1 84 ? 5.823 -0.390 -0.154 1.00 91.94 84 ARG A O 1
ATOM 570 N N . LEU A 1 85 ? 7.377 1.206 -0.503 1.00 91.19 85 LEU A N 1
ATOM 571 C CA . LEU A 1 85 ? 7.674 0.854 -1.889 1.00 91.19 85 LEU A CA 1
ATOM 572 C C . LEU A 1 85 ? 9.051 0.206 -1.966 1.00 91.19 85 LEU A C 1
ATOM 574 O O . LEU A 1 85 ? 10.044 0.802 -1.565 1.00 91.19 85 LEU A O 1
ATOM 578 N N . CYS A 1 86 ? 9.110 -1.013 -2.495 1.00 92.25 86 CYS A N 1
ATOM 579 C CA . CYS A 1 86 ? 10.362 -1.724 -2.735 1.00 92.25 86 CYS A CA 1
ATOM 580 C C . CYS A 1 86 ? 10.707 -1.713 -4.222 1.00 92.25 86 CYS A C 1
ATOM 582 O O . CYS A 1 86 ? 9.893 -2.140 -5.043 1.00 92.25 86 CYS A O 1
ATOM 584 N N . ASN A 1 87 ? 11.917 -1.286 -4.571 1.00 93.12 87 ASN A N 1
ATOM 585 C CA . ASN A 1 87 ? 12.414 -1.309 -5.942 1.00 93.12 87 ASN A CA 1
ATOM 586 C C . ASN A 1 87 ? 13.244 -2.573 -6.184 1.00 93.12 87 ASN A C 1
ATOM 588 O O . ASN A 1 87 ? 14.318 -2.747 -5.614 1.00 93.12 87 ASN A O 1
ATOM 592 N N . VAL A 1 88 ? 12.761 -3.448 -7.066 1.00 93.31 88 VAL A N 1
ATOM 593 C CA . VAL A 1 88 ? 13.440 -4.710 -7.420 1.00 93.31 88 VAL A CA 1
ATOM 594 C C . VAL A 1 88 ? 14.216 -4.637 -8.738 1.00 93.31 88 VAL A C 1
ATOM 596 O O . VAL A 1 88 ? 14.564 -5.660 -9.329 1.00 93.31 88 VAL A O 1
ATOM 599 N N . THR A 1 89 ? 14.442 -3.429 -9.249 1.00 93.25 89 THR A N 1
ATOM 600 C CA . THR A 1 89 ? 15.150 -3.185 -10.511 1.00 93.25 89 THR A CA 1
ATOM 601 C C . THR A 1 89 ? 16.602 -2.778 -10.272 1.00 93.25 89 THR A C 1
ATOM 603 O O . THR A 1 89 ? 17.051 -2.683 -9.138 1.00 93.25 89 THR A O 1
ATOM 606 N N . ALA A 1 90 ? 17.357 -2.549 -11.352 1.00 88.62 90 ALA A N 1
ATOM 607 C CA . ALA A 1 90 ? 18.770 -2.167 -11.300 1.00 88.62 90 ALA A CA 1
ATOM 608 C C . ALA A 1 90 ? 19.017 -0.642 -11.294 1.00 88.62 90 ALA A C 1
ATOM 610 O O . ALA A 1 90 ? 20.171 -0.221 -11.349 1.00 88.62 90 ALA A O 1
ATOM 611 N N . GLY A 1 91 ? 17.967 0.183 -11.265 1.00 90.88 91 GLY A N 1
ATOM 612 C CA . GLY A 1 91 ? 18.079 1.643 -11.246 1.00 90.88 91 GLY A CA 1
ATOM 613 C C . GLY A 1 91 ? 17.035 2.266 -10.332 1.00 90.88 91 GLY A C 1
ATOM 614 O O . GLY A 1 91 ? 15.991 1.666 -10.098 1.00 90.88 91 GLY A O 1
ATOM 615 N N . GLY A 1 92 ? 17.325 3.453 -9.804 1.00 90.56 92 GLY A N 1
ATOM 616 C CA . GLY A 1 92 ? 16.380 4.184 -8.967 1.00 90.56 92 GLY A CA 1
ATOM 617 C C . GLY A 1 92 ? 15.093 4.536 -9.721 1.00 90.56 92 GLY A C 1
ATOM 618 O O . GLY A 1 92 ? 15.133 4.862 -10.911 1.00 90.56 92 GLY A O 1
ATOM 619 N N . ILE A 1 93 ? 13.954 4.459 -9.033 1.00 90.81 93 ILE A N 1
ATOM 620 C CA . ILE A 1 93 ? 12.637 4.799 -9.584 1.00 90.81 93 ILE A CA 1
ATOM 621 C C . ILE A 1 93 ? 12.039 5.935 -8.758 1.00 90.81 93 ILE A C 1
ATOM 623 O O . ILE A 1 93 ? 11.890 5.799 -7.550 1.00 90.81 93 ILE A O 1
ATOM 627 N N . ALA A 1 94 ? 11.667 7.036 -9.409 1.00 87.81 94 ALA A N 1
ATOM 628 C CA . ALA A 1 94 ? 10.901 8.111 -8.784 1.00 87.81 94 ALA A CA 1
ATOM 629 C C . ALA A 1 94 ? 9.396 7.801 -8.910 1.00 87.81 94 ALA A C 1
ATOM 631 O O . ALA A 1 94 ? 8.895 7.773 -10.042 1.00 87.81 94 ALA A O 1
ATOM 632 N N . PRO A 1 95 ?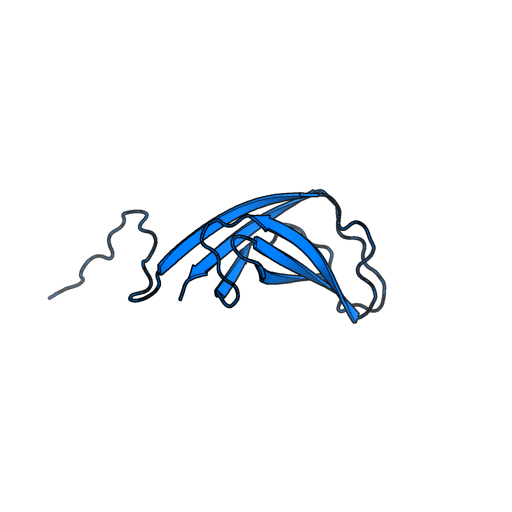 8.676 7.540 -7.803 1.00 79.56 95 PRO A N 1
ATOM 633 C CA . PRO A 1 95 ? 7.241 7.284 -7.845 1.00 79.56 95 PRO A CA 1
ATOM 634 C C . PRO A 1 95 ? 6.481 8.544 -8.262 1.00 79.56 95 PRO A C 1
ATOM 636 O O . PRO A 1 95 ? 6.791 9.647 -7.812 1.00 79.56 95 PRO A O 1
ATOM 639 N N . SER A 1 96 ? 5.461 8.405 -9.104 1.00 73.00 96 SER A N 1
ATOM 640 C CA . SER A 1 96 ? 4.629 9.545 -9.476 1.00 73.00 96 SER A CA 1
ATOM 641 C C . SER A 1 96 ? 3.805 10.037 -8.288 1.00 73.00 96 SER A C 1
ATOM 643 O O . SER A 1 96 ? 3.086 9.302 -7.610 1.00 73.00 96 SER A O 1
ATOM 645 N N . ALA A 1 97 ? 3.905 11.339 -8.061 1.00 64.81 97 ALA A N 1
ATOM 646 C CA . ALA A 1 97 ? 3.486 12.011 -6.851 1.00 64.81 97 ALA A CA 1
ATOM 647 C C . ALA A 1 97 ? 1.971 12.087 -6.610 1.00 64.81 97 ALA A C 1
ATOM 649 O O . ALA A 1 97 ? 1.582 12.914 -5.820 1.00 64.81 97 ALA A O 1
ATOM 650 N N . LEU A 1 98 ? 1.067 11.372 -7.283 1.00 58.25 98 LEU A N 1
ATOM 651 C CA . LEU A 1 98 ? -0.378 11.652 -7.157 1.00 58.25 98 LEU A CA 1
ATOM 652 C C . LEU A 1 98 ? -1.235 10.405 -7.329 1.00 58.25 98 LEU A C 1
ATOM 654 O O . LEU A 1 98 ? -1.877 10.223 -8.367 1.00 58.25 98 LEU A O 1
ATOM 658 N N . THR A 1 99 ? -1.284 9.548 -6.312 1.00 73.69 99 THR A N 1
ATOM 659 C CA . THR A 1 99 ? -2.062 8.315 -6.416 1.00 73.69 99 THR A CA 1
ATOM 660 C C . THR A 1 99 ? -2.902 8.022 -5.170 1.00 73.69 99 THR A C 1
ATOM 662 O O . THR A 1 99 ? -2.576 8.403 -4.049 1.00 73.69 99 THR A O 1
ATOM 665 N N . THR A 1 100 ? -4.076 7.418 -5.378 1.00 85.31 100 THR A N 1
ATOM 666 C CA . THR A 1 100 ? -5.001 7.066 -4.293 1.00 85.31 100 THR A CA 1
ATOM 667 C C . THR A 1 100 ? -4.663 5.685 -3.756 1.00 85.31 100 THR A C 1
ATOM 669 O O . THR A 1 100 ? -4.785 4.699 -4.486 1.00 85.31 100 THR A O 1
ATOM 672 N N . TRP A 1 101 ? -4.330 5.614 -2.472 1.00 87.25 101 TRP A N 1
ATOM 673 C CA . TRP A 1 101 ? -4.092 4.366 -1.758 1.00 87.25 101 TRP A CA 1
ATOM 674 C C . TRP A 1 101 ? -5.305 4.021 -0.904 1.00 87.25 101 TRP A C 1
ATOM 676 O O . TRP A 1 101 ? -5.914 4.879 -0.260 1.00 87.25 101 TRP A O 1
ATOM 686 N N . ARG A 1 102 ? -5.681 2.745 -0.898 1.00 90.25 102 ARG A N 1
ATOM 687 C CA . ARG A 1 102 ? -6.742 2.222 -0.032 1.00 90.25 102 ARG A CA 1
ATOM 688 C C . ARG A 1 102 ? -6.133 1.256 0.954 1.00 90.25 102 ARG A C 1
ATOM 690 O O . ARG A 1 102 ? -5.289 0.452 0.581 1.00 90.25 102 ARG A O 1
ATOM 697 N N . VAL A 1 103 ? -6.597 1.294 2.189 1.00 90.56 103 VAL A N 1
ATOM 698 C CA . VAL A 1 103 ? -6.123 0.394 3.232 1.00 90.56 103 VAL A CA 1
ATOM 699 C C . VAL A 1 103 ? -7.312 -0.232 3.930 1.00 90.56 103 VAL A C 1
ATOM 701 O O . VAL A 1 103 ? -8.295 0.442 4.235 1.00 90.56 103 VAL A O 1
ATOM 704 N N . THR A 1 104 ? -7.220 -1.534 4.177 1.00 90.94 104 THR A N 1
ATOM 705 C CA . THR A 1 104 ? -8.068 -2.241 5.135 1.00 90.94 104 THR A CA 1
ATOM 706 C C . THR A 1 104 ? -7.178 -2.878 6.188 1.00 90.94 104 THR A C 1
ATOM 708 O O . THR A 1 104 ? -6.298 -3.662 5.849 1.00 90.94 104 THR A O 1
ATOM 711 N N . VAL A 1 105 ? -7.405 -2.543 7.450 1.00 89.81 105 VAL A N 1
ATOM 712 C CA . VAL A 1 105 ? -6.751 -3.150 8.605 1.00 89.81 105 VAL A CA 1
ATOM 713 C C . VAL A 1 105 ? -7.710 -4.165 9.216 1.00 89.81 105 VAL A C 1
ATOM 715 O O . VAL A 1 105 ? -8.892 -3.874 9.408 1.00 89.81 105 VAL A O 1
ATOM 718 N N . LEU A 1 106 ? -7.215 -5.368 9.487 1.00 87.12 106 LEU A N 1
ATOM 719 C CA . LEU A 1 106 ? -7.926 -6.394 10.241 1.00 87.12 106 LEU A CA 1
ATOM 720 C C . LEU A 1 106 ? -7.306 -6.452 11.637 1.00 87.12 106 LEU A C 1
ATOM 722 O O . LEU A 1 106 ? -6.184 -6.945 11.781 1.00 87.12 106 LEU A O 1
ATOM 726 N N . ASN A 1 107 ? -8.036 -5.941 12.631 1.00 76.12 107 ASN A N 1
ATOM 727 C CA . ASN A 1 107 ? -7.621 -6.026 14.030 1.00 76.12 107 ASN A CA 1
ATOM 728 C C . ASN A 1 107 ? -7.774 -7.465 14.549 1.00 76.12 107 ASN A C 1
ATOM 730 O O . ASN A 1 107 ? -8.799 -8.115 14.283 1.00 76.12 107 ASN A O 1
ATOM 734 N N . TYR A 1 108 ? -6.795 -7.919 15.333 1.00 64.00 108 TYR A N 1
ATOM 735 C CA . TYR A 1 108 ? -6.831 -9.195 16.061 1.00 64.00 108 TYR A CA 1
ATOM 736 C C . TYR A 1 108 ? -7.228 -9.051 17.530 1.00 64.00 108 TYR A C 1
ATOM 738 O O . TYR A 1 108 ? -7.029 -7.964 18.108 1.00 64.00 108 TYR A O 1
#

Secondary structure (DSSP, 8-state):
----PPP-S------TTSSEEEEEEEEE---SS-B-TT-EEEEEEEE-TT--TT-EEEEE--S---TTEEEEEEEEETTEEEEEEEE-SSS-B---S-EEEEEEEEE-

Foldseek 3Di:
DDPPDPPPDPDQPPPVPWPGKFKFKDFFFWQVDWQFEQHKDQRDKTFTAPDAFPWDKDKDWFPDWPPQWDWDWGAPHHRIITIMIGGHDGGTHTTGTTGMMMMITTGD

Sequence (108 aa):
ENYTDLPTGGGTGVIPGGNGALTATSIGIDGDGTVEVNTCDDTDTISVTGAEVGDVVLLGAPSAIEAGLIPTAFVSDADTVTVRLCNVTAGGIAPSALTTWRVTVLNY

pLDDT: mean 79.31, std 16.18, range [44.97, 95.12]

Radius of gyration: 16.76 Å; chains: 1; bounding box: 51×42×30 Å